Protein AF-A0A536VQ81-F1 (afdb_monomer_lite)

Radius of gyration: 13.06 Å; chains: 1; bounding box: 32×21×27 Å

pLDDT: mean 95.03, std 6.06, range [64.75, 98.75]

Secondary structure (DSSP, 8-state):
----------SSHHHHHHHHHSHHHHHHHHHTGGG-S---------S--

Sequence (49 aa):
PTRVMLYEVYLDDKAFEAHQQTAHFKKYLAEAVPLLASRERHVWTRAAP

Foldseek 3Di:
DQDDDDDDDDPDVVRVVVVCPDPVNVVCVVPPVVVDPDDDDDDDDDPDD

Structure (mmCIF, N/CA/C/O backbone):
data_AF-A0A536VQ81-F1
#
_entry.id   AF-A0A536VQ81-F1
#
loop_
_atom_site.group_PDB
_atom_site.id
_atom_site.type_symbol
_atom_site.label_atom_id
_atom_site.label_alt_id
_atom_site.label_comp_id
_atom_site.label_asym_id
_atom_site.label_entity_id
_atom_site.label_seq_id
_atom_site.pdbx_PDB_ins_code
_atom_site.Cartn_x
_atom_site.Cartn_y
_atom_site.Cartn_z
_atom_site.occupancy
_atom_site.B_iso_or_equiv
_atom_site.auth_seq_id
_atom_site.auth_comp_id
_atom_site.auth_asym_id
_atom_site.auth_atom_id
_atom_site.pdbx_PDB_model_num
ATOM 1 N N . PRO A 1 1 ? -10.091 -14.384 16.128 1.00 82.19 1 PRO A N 1
ATOM 2 C CA . PRO A 1 1 ? -8.879 -13.992 15.365 1.00 82.19 1 PRO A CA 1
ATOM 3 C C . PRO A 1 1 ? -9.097 -12.674 14.598 1.00 82.19 1 PRO A C 1
ATOM 5 O O . PRO A 1 1 ? -10.071 -12.564 13.866 1.00 82.19 1 PRO A O 1
ATOM 8 N N . THR A 1 2 ? -8.233 -11.673 14.817 1.00 95.06 2 THR A N 1
ATOM 9 C CA . THR A 1 2 ? -8.373 -10.284 14.309 1.00 95.06 2 THR A CA 1
ATOM 10 C C . THR A 1 2 ? -7.139 -9.796 13.534 1.00 95.06 2 THR A C 1
ATOM 12 O O . THR A 1 2 ? -6.904 -8.598 13.412 1.00 95.06 2 THR A O 1
ATOM 15 N N . ARG A 1 3 ? -6.313 -10.721 13.028 1.00 95.81 3 ARG A N 1
ATOM 16 C CA . ARG A 1 3 ? -5.110 -10.418 12.237 1.00 95.81 3 ARG A CA 1
ATOM 17 C C . ARG A 1 3 ? -5.265 -10.968 10.826 1.00 95.81 3 ARG A C 1
ATOM 19 O O . ARG A 1 3 ? -5.731 -12.093 10.661 1.00 95.81 3 ARG A O 1
ATOM 26 N N . VAL A 1 4 ? -4.843 -10.182 9.841 1.00 94.75 4 VAL A N 1
ATOM 27 C CA . VAL A 1 4 ? -4.889 -10.513 8.412 1.00 94.75 4 VAL A CA 1
ATOM 28 C C . VAL A 1 4 ? -3.520 -10.209 7.805 1.00 94.75 4 VAL A C 1
ATOM 30 O O . VAL A 1 4 ? -2.888 -9.229 8.195 1.00 94.75 4 VAL A O 1
ATOM 33 N N . MET A 1 5 ? -3.067 -11.045 6.870 1.00 95.62 5 MET A N 1
ATOM 34 C CA . MET A 1 5 ? -1.840 -10.835 6.099 1.00 95.62 5 MET A CA 1
ATOM 35 C C . MET A 1 5 ? -2.185 -10.779 4.611 1.00 95.62 5 MET A C 1
ATOM 37 O O . MET A 1 5 ? -2.835 -11.690 4.101 1.00 95.62 5 MET A O 1
ATOM 41 N N . LEU A 1 6 ? -1.730 -9.727 3.930 1.00 95.56 6 LEU A N 1
ATOM 42 C CA . LEU A 1 6 ? -1.756 -9.625 2.473 1.00 95.56 6 LEU A CA 1
ATOM 43 C C . LEU A 1 6 ? -0.336 -9.850 1.958 1.00 95.56 6 LEU A C 1
ATOM 45 O O . LEU A 1 6 ? 0.583 -9.128 2.340 1.00 95.56 6 LEU A O 1
ATOM 49 N N . TYR A 1 7 ? -0.167 -10.863 1.113 1.00 96.56 7 TYR A N 1
ATOM 50 C CA . TYR A 1 7 ? 1.086 -11.126 0.417 1.00 96.56 7 TYR A CA 1
ATOM 51 C C . TYR A 1 7 ? 0.896 -10.809 -1.061 1.00 96.56 7 TYR A C 1
ATOM 53 O O . TYR A 1 7 ? 0.085 -11.439 -1.738 1.00 96.56 7 TYR A O 1
ATOM 61 N N . GLU A 1 8 ? 1.629 -9.812 -1.542 1.00 96.62 8 GLU A N 1
ATOM 62 C CA . GLU A 1 8 ? 1.471 -9.264 -2.883 1.00 96.62 8 GLU A CA 1
ATOM 63 C C . GLU A 1 8 ? 2.826 -9.262 -3.593 1.00 96.62 8 GLU A C 1
ATOM 65 O O . GLU A 1 8 ? 3.854 -8.932 -3.001 1.00 96.62 8 GLU A O 1
ATOM 70 N N . VAL A 1 9 ? 2.824 -9.640 -4.870 1.00 96.50 9 VAL A N 1
ATOM 71 C CA . VAL A 1 9 ? 4.010 -9.634 -5.727 1.00 96.50 9 VAL A CA 1
ATOM 72 C C . VAL A 1 9 ? 3.666 -8.841 -6.975 1.00 96.50 9 VAL A C 1
ATOM 74 O O . VAL A 1 9 ? 2.743 -9.197 -7.706 1.00 96.50 9 VAL A O 1
ATOM 77 N N . TYR A 1 10 ? 4.427 -7.781 -7.215 1.00 96.75 10 TYR A N 1
ATOM 78 C CA . TYR A 1 10 ? 4.301 -6.930 -8.391 1.00 96.75 10 TYR A CA 1
ATOM 79 C C . TYR A 1 10 ? 5.523 -7.113 -9.289 1.00 96.75 10 TYR A C 1
ATOM 81 O O . TYR A 1 10 ? 6.594 -7.492 -8.815 1.00 96.75 10 TYR A O 1
ATOM 89 N N . LEU A 1 11 ? 5.347 -6.871 -10.591 1.00 96.31 11 LEU A N 1
ATOM 90 C CA . LEU A 1 11 ? 6.447 -6.922 -11.556 1.00 96.31 11 LEU A CA 1
ATOM 91 C C . LEU A 1 11 ? 7.512 -5.865 -11.234 1.00 96.31 11 LEU A C 1
ATOM 93 O O . LEU A 1 11 ? 8.704 -6.151 -11.281 1.00 96.31 11 LEU A O 1
ATOM 97 N N . ASP A 1 12 ? 7.055 -4.660 -10.908 1.00 95.62 12 ASP A N 1
ATOM 98 C CA . ASP A 1 12 ? 7.860 -3.503 -10.553 1.00 95.62 12 ASP A CA 1
ATOM 99 C C . ASP A 1 12 ? 7.025 -2.503 -9.730 1.00 95.62 12 ASP A C 1
ATOM 101 O O . ASP A 1 12 ? 5.835 -2.716 -9.457 1.00 95.62 12 ASP A O 1
ATOM 105 N N . ASP A 1 13 ? 7.651 -1.390 -9.351 1.00 95.50 13 ASP A N 1
ATOM 106 C CA . ASP A 1 13 ? 6.998 -0.324 -8.591 1.00 95.50 13 ASP A CA 1
ATOM 107 C C . ASP A 1 13 ? 5.860 0.342 -9.383 1.00 95.50 13 ASP A C 1
ATOM 109 O O . ASP A 1 13 ? 4.832 0.693 -8.803 1.00 95.50 13 ASP A O 1
ATOM 113 N N . LYS A 1 14 ? 5.977 0.448 -10.716 1.00 97.94 14 LYS A N 1
ATOM 114 C CA . LYS A 1 14 ? 4.937 1.053 -11.568 1.00 97.94 14 LYS A CA 1
ATOM 115 C C . LYS A 1 14 ? 3.663 0.217 -11.590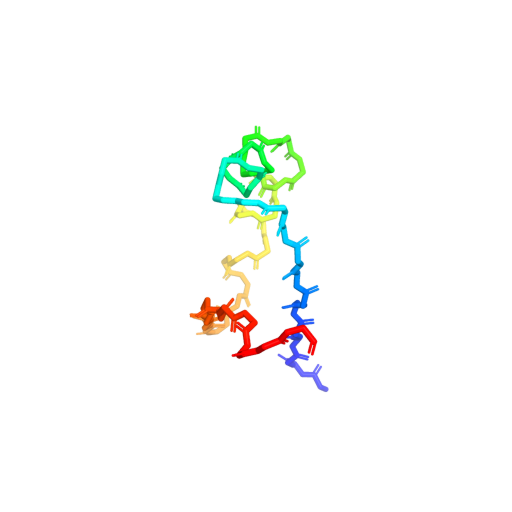 1.00 97.94 14 LYS A C 1
ATOM 117 O O . LYS A 1 14 ? 2.565 0.770 -11.598 1.00 97.94 14 LYS A O 1
ATOM 122 N N . ALA A 1 15 ? 3.784 -1.109 -11.583 1.00 98.31 15 ALA A N 1
ATOM 123 C CA . ALA A 1 15 ? 2.645 -2.009 -11.474 1.00 98.31 15 ALA A CA 1
ATOM 124 C C . ALA A 1 15 ? 1.924 -1.828 -10.130 1.00 98.31 15 ALA A C 1
ATOM 126 O O . ALA A 1 15 ? 0.690 -1.811 -10.092 1.00 98.31 15 ALA A O 1
ATOM 127 N N . PHE A 1 16 ? 2.674 -1.629 -9.041 1.00 97.19 16 PHE A N 1
ATOM 128 C CA . PHE A 1 16 ? 2.083 -1.318 -7.743 1.00 97.19 16 PHE A CA 1
ATOM 129 C C . PHE A 1 16 ? 1.400 0.057 -7.744 1.00 97.19 16 PHE A C 1
ATOM 131 O O . PHE A 1 16 ? 0.256 0.170 -7.307 1.00 97.19 16 PHE A O 1
ATOM 138 N N . GLU A 1 17 ? 2.038 1.093 -8.291 1.00 98.19 17 GLU A N 1
ATOM 139 C CA . GLU A 1 17 ? 1.432 2.423 -8.445 1.00 98.19 17 GLU A CA 1
ATOM 140 C C . GLU A 1 17 ? 0.132 2.371 -9.258 1.00 98.19 17 GLU A C 1
ATOM 142 O O . GLU A 1 17 ? -0.881 2.942 -8.847 1.00 98.19 17 GLU A O 1
ATOM 147 N N . ALA A 1 18 ? 0.125 1.640 -10.377 1.00 98.62 18 ALA A N 1
ATOM 148 C CA . ALA A 1 18 ? -1.060 1.450 -11.207 1.00 98.62 18 ALA A CA 1
ATOM 149 C C . ALA A 1 18 ? -2.178 0.719 -10.449 1.00 98.62 18 ALA A C 1
ATOM 151 O O . ALA A 1 18 ? -3.338 1.135 -10.513 1.00 98.62 18 ALA A O 1
ATOM 152 N N . HIS A 1 19 ? -1.840 -0.322 -9.677 1.00 98.38 19 HIS A N 1
ATOM 153 C CA . HIS A 1 19 ? -2.797 -1.013 -8.814 1.00 98.38 19 HIS A CA 1
ATOM 154 C C . HIS A 1 19 ? -3.455 -0.051 -7.810 1.00 98.38 19 HIS A C 1
ATOM 156 O O . HIS A 1 19 ? -4.681 -0.072 -7.657 1.00 98.38 19 HIS A O 1
ATOM 162 N N . GLN A 1 20 ? -2.681 0.865 -7.212 1.00 98.19 20 GLN A N 1
ATOM 163 C CA . GLN A 1 20 ? -3.214 1.857 -6.270 1.00 98.19 20 GLN A CA 1
ATOM 164 C C . GLN 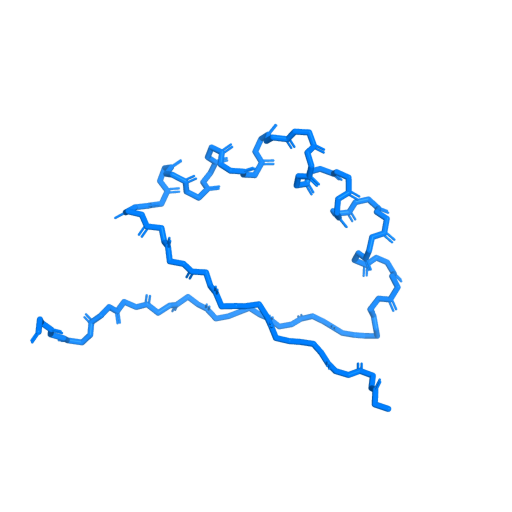A 1 20 ? -4.254 2.803 -6.893 1.00 98.19 20 GLN A C 1
ATOM 166 O O . GLN A 1 20 ? -5.111 3.343 -6.188 1.00 98.19 20 GLN A O 1
ATOM 171 N N . GLN A 1 21 ? -4.215 3.007 -8.214 1.00 98.69 21 GLN A N 1
ATOM 172 C CA . GLN A 1 21 ? -5.156 3.893 -8.905 1.00 98.69 21 GLN A CA 1
ATOM 173 C C . GLN A 1 21 ? -6.517 3.256 -9.200 1.00 98.69 21 GLN A C 1
ATOM 175 O O . GLN A 1 21 ? -7.469 3.979 -9.522 1.00 98.69 21 GLN A O 1
ATOM 180 N N . THR A 1 22 ? -6.636 1.935 -9.067 1.00 98.75 22 THR A N 1
ATOM 181 C CA . THR A 1 22 ? -7.872 1.198 -9.345 1.00 98.75 22 THR A CA 1
ATOM 182 C C . THR A 1 22 ? -9.001 1.552 -8.369 1.00 98.75 22 THR A C 1
ATOM 184 O O . THR A 1 22 ? -8.779 1.926 -7.215 1.00 98.75 22 THR A O 1
ATOM 187 N N . ALA A 1 23 ? -10.253 1.401 -8.815 1.00 98.75 23 ALA A N 1
ATOM 188 C CA . ALA A 1 23 ? -11.424 1.687 -7.982 1.00 98.75 23 ALA A CA 1
ATOM 189 C C . ALA A 1 23 ? -11.490 0.805 -6.720 1.00 98.75 23 ALA A C 1
ATOM 191 O O . ALA A 1 23 ? -11.856 1.283 -5.647 1.00 98.75 23 ALA A O 1
ATOM 192 N N . HIS A 1 24 ? -11.102 -0.468 -6.825 1.00 98.12 24 HIS A N 1
ATOM 193 C CA . HIS A 1 24 ? -11.144 -1.399 -5.698 1.00 98.12 24 HIS A CA 1
ATOM 194 C C . HIS A 1 24 ? -10.085 -1.080 -4.636 1.00 98.12 24 HIS A C 1
ATOM 196 O O . HIS A 1 24 ? -10.400 -1.131 -3.449 1.00 98.12 24 HIS A O 1
ATOM 202 N N . PHE A 1 25 ? -8.870 -0.680 -5.028 1.00 98.19 25 PHE A N 1
ATOM 203 C CA . PHE A 1 25 ? -7.850 -0.277 -4.059 1.00 98.19 25 PHE A CA 1
ATOM 204 C C . PHE A 1 25 ? -8.264 0.986 -3.294 1.00 98.19 25 PHE A C 1
ATOM 206 O O . PHE A 1 25 ? -8.153 1.044 -2.069 1.00 98.19 25 PHE A O 1
ATOM 213 N N . LYS A 1 26 ? -8.829 1.975 -3.999 1.00 98.62 26 LYS A N 1
ATOM 214 C CA . LYS A 1 26 ? -9.364 3.199 -3.377 1.00 98.62 26 LYS A CA 1
ATOM 215 C C . LYS A 1 26 ? -10.490 2.893 -2.389 1.00 98.62 26 LYS A C 1
ATOM 217 O O . LYS A 1 26 ? -10.496 3.445 -1.291 1.00 98.62 26 LYS A O 1
ATOM 222 N N . LYS A 1 27 ? -11.391 1.967 -2.736 1.00 98.56 27 LYS A N 1
ATOM 223 C CA . LYS A 1 27 ? -12.440 1.486 -1.826 1.00 98.56 27 LYS A CA 1
ATOM 224 C C . LYS A 1 27 ? -11.854 0.814 -0.579 1.00 98.56 27 LYS A C 1
ATOM 226 O O . LYS A 1 27 ? -12.257 1.144 0.531 1.00 98.56 27 LYS A O 1
ATOM 231 N N . TYR A 1 28 ? -10.868 -0.071 -0.743 1.00 97.06 28 TYR A N 1
ATOM 232 C CA . TYR A 1 28 ? -10.167 -0.709 0.378 1.00 97.06 28 TYR A CA 1
ATOM 233 C C . TYR A 1 28 ? -9.536 0.321 1.330 1.00 97.06 28 TYR A C 1
ATOM 235 O O . TYR A 1 28 ? -9.708 0.218 2.545 1.00 97.06 28 TYR A O 1
ATOM 243 N N . LEU A 1 29 ? -8.857 1.341 0.793 1.00 97.44 29 LEU A N 1
ATOM 244 C CA . LEU A 1 29 ? -8.289 2.415 1.610 1.00 97.44 29 LEU A CA 1
ATOM 245 C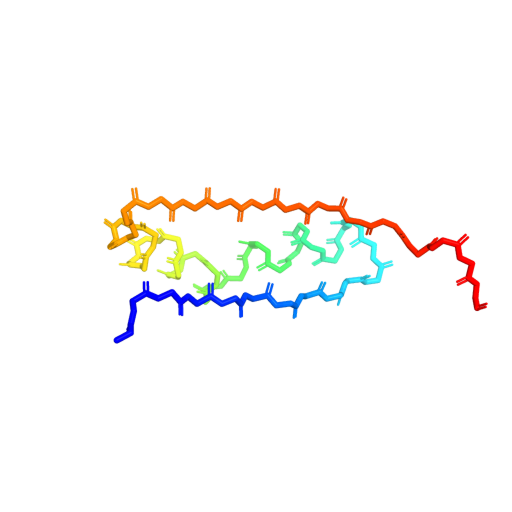 C . LEU A 1 29 ? -9.356 3.189 2.392 1.00 97.44 29 LEU A C 1
ATOM 247 O O . LEU A 1 29 ? -9.134 3.502 3.557 1.00 97.44 29 LEU A O 1
ATOM 251 N N . ALA A 1 30 ? -10.488 3.500 1.759 1.00 98.38 30 ALA A N 1
ATOM 252 C CA . ALA A 1 30 ? -11.547 4.292 2.374 1.00 98.38 30 ALA A CA 1
ATOM 253 C C . ALA A 1 30 ? -12.331 3.517 3.445 1.00 98.38 30 ALA A C 1
ATOM 255 O O . ALA A 1 30 ? -12.712 4.094 4.458 1.00 98.38 30 ALA A O 1
ATOM 256 N N . GLU A 1 31 ? -12.580 2.226 3.223 1.00 98.31 31 GLU A N 1
ATOM 257 C CA . GLU A 1 31 ? -13.518 1.456 4.047 1.00 98.31 31 GLU A CA 1
ATOM 258 C C . GLU A 1 31 ? -12.825 0.506 5.024 1.00 98.31 31 GLU A C 1
ATOM 260 O O . GLU A 1 31 ? -13.264 0.375 6.163 1.00 98.31 31 GLU A O 1
ATOM 265 N N . ALA A 1 32 ? -11.746 -0.163 4.611 1.00 96.25 32 ALA A N 1
ATOM 266 C CA . ALA A 1 32 ? -11.142 -1.222 5.415 1.00 96.25 32 ALA A CA 1
ATOM 267 C C . ALA A 1 32 ? -10.021 -0.712 6.325 1.00 96.25 32 ALA A C 1
ATOM 269 O O . ALA A 1 32 ? -9.934 -1.132 7.476 1.00 96.25 32 ALA A O 1
ATOM 270 N N . VAL A 1 33 ? -9.170 0.202 5.841 1.00 96.44 33 VAL A N 1
ATOM 271 C CA . VAL A 1 33 ? -8.037 0.719 6.632 1.00 96.44 33 VAL A CA 1
ATOM 272 C C . VAL A 1 33 ? -8.480 1.396 7.940 1.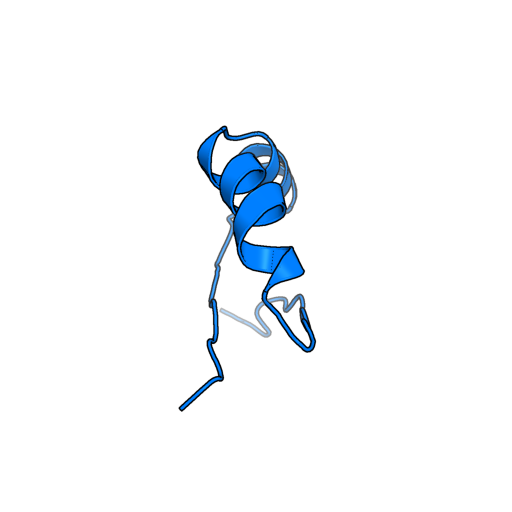00 96.44 33 VAL A C 1
ATOM 274 O O . VAL A 1 33 ? -7.837 1.123 8.953 1.00 96.44 33 VAL A O 1
ATOM 277 N N . PRO A 1 34 ? -9.574 2.188 7.995 1.00 97.50 34 PRO A N 1
ATOM 278 C CA . PRO A 1 34 ? -10.051 2.772 9.254 1.00 97.50 34 PRO A CA 1
ATOM 279 C C . PRO A 1 34 ? -10.499 1.752 10.311 1.00 97.50 34 PRO A C 1
ATOM 281 O O . PRO A 1 34 ? -10.577 2.091 11.488 1.00 97.50 34 PRO A O 1
ATOM 284 N N . LEU A 1 35 ? -10.798 0.511 9.914 1.00 96.50 35 LEU A N 1
ATOM 285 C CA . LEU A 1 35 ? -11.200 -0.558 10.835 1.00 96.50 35 LEU A CA 1
ATOM 286 C C . LEU A 1 35 ? -9.998 -1.228 11.517 1.00 96.50 35 LEU A C 1
ATOM 288 O O . LEU A 1 35 ? -10.173 -2.004 12.457 1.00 96.50 35 LEU A O 1
ATOM 292 N N . LEU A 1 36 ? -8.778 -0.977 11.032 1.00 96.56 36 LEU A N 1
ATOM 293 C CA . LEU A 1 36 ? -7.569 -1.614 11.538 1.00 96.56 36 LEU A CA 1
ATOM 294 C C . LEU A 1 36 ? -7.043 -0.875 12.771 1.00 96.56 36 LEU A C 1
ATOM 296 O O . LEU A 1 36 ? -6.748 0.314 12.716 1.00 96.56 36 LEU A O 1
ATOM 300 N N . ALA A 1 37 ? -6.830 -1.610 13.866 1.00 97.62 37 ALA A N 1
ATOM 301 C CA . ALA A 1 37 ? -6.145 -1.075 15.046 1.00 97.62 37 ALA A CA 1
ATOM 302 C C . ALA A 1 37 ? -4.691 -0.662 14.737 1.00 97.62 37 ALA A C 1
ATOM 304 O O . ALA A 1 37 ? -4.165 0.277 15.327 1.00 97.62 37 ALA A O 1
ATOM 305 N N . SER A 1 38 ? -4.040 -1.364 13.808 1.00 96.75 38 SER A N 1
ATOM 306 C CA . SER A 1 38 ? -2.738 -1.005 13.250 1.00 96.75 38 SER A CA 1
ATOM 307 C C . SER A 1 38 ? -2.555 -1.634 11.868 1.00 96.75 38 SER A C 1
ATOM 309 O O . SER A 1 38 ? -3.221 -2.612 11.516 1.00 96.75 38 SER A O 1
ATOM 311 N N . ARG A 1 39 ? -1.639 -1.072 11.073 1.00 95.31 39 ARG A N 1
ATOM 312 C CA . ARG A 1 39 ? -1.241 -1.607 9.769 1.00 95.31 39 ARG A CA 1
ATOM 313 C C . ARG A 1 39 ? 0.266 -1.478 9.607 1.00 95.31 39 ARG A C 1
ATOM 315 O O . ARG A 1 39 ? 0.805 -0.383 9.723 1.00 95.31 39 ARG A O 1
ATOM 322 N N . GLU A 1 40 ? 0.915 -2.584 9.274 1.00 96.19 40 GLU A N 1
ATOM 323 C CA . GLU A 1 40 ? 2.335 -2.640 8.941 1.00 96.19 40 GLU A CA 1
ATOM 324 C C . GLU A 1 40 ? 2.498 -3.066 7.480 1.00 96.19 40 GLU A C 1
ATOM 326 O O . GLU A 1 40 ? 1.678 -3.813 6.938 1.00 96.19 40 GLU A O 1
ATOM 331 N N . ARG A 1 41 ? 3.533 -2.547 6.818 1.00 95.12 41 ARG A N 1
ATOM 332 C CA . ARG A 1 41 ? 3.883 -2.915 5.446 1.00 95.12 41 ARG A CA 1
ATOM 333 C C . ARG A 1 41 ? 5.391 -3.061 5.346 1.00 95.12 41 ARG A C 1
ATOM 335 O O . ARG A 1 41 ? 6.112 -2.114 5.648 1.00 95.12 41 ARG A O 1
ATOM 342 N N . HIS A 1 42 ? 5.839 -4.195 4.821 1.00 96.06 42 HIS A N 1
ATOM 343 C CA . HIS A 1 42 ? 7.225 -4.392 4.417 1.00 96.06 42 HIS A CA 1
ATOM 344 C C . HIS A 1 42 ? 7.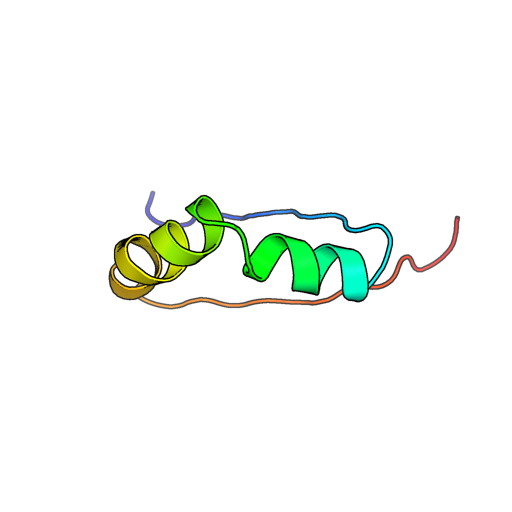309 -4.554 2.906 1.00 96.06 42 HIS A C 1
ATOM 346 O O . HIS A 1 42 ? 6.472 -5.219 2.300 1.00 96.06 42 HIS A O 1
ATOM 352 N N . VAL A 1 43 ? 8.325 -3.935 2.312 1.00 95.00 43 VAL A N 1
ATOM 353 C CA . VAL A 1 43 ? 8.679 -4.127 0.907 1.00 95.00 43 VAL A CA 1
ATOM 354 C C . VAL A 1 43 ? 9.943 -4.965 0.885 1.00 95.00 43 VAL A C 1
ATOM 356 O O . VAL A 1 43 ? 10.931 -4.607 1.527 1.00 95.00 43 VAL A O 1
ATOM 359 N N . TRP A 1 44 ? 9.894 -6.087 0.179 1.00 94.06 44 TRP A N 1
ATOM 360 C CA . TRP A 1 44 ? 11.012 -7.011 0.053 1.00 94.06 44 TRP A CA 1
ATOM 361 C C . TRP A 1 44 ? 11.400 -7.153 -1.411 1.00 94.06 44 TRP A C 1
ATOM 363 O O . TRP A 1 44 ? 10.543 -7.215 -2.290 1.00 94.06 44 TRP A O 1
ATOM 373 N N . THR A 1 45 ? 12.699 -7.251 -1.659 1.00 91.25 45 THR A N 1
ATOM 374 C CA . THR A 1 45 ? 13.253 -7.674 -2.943 1.00 91.25 45 THR A CA 1
ATOM 375 C C . THR A 1 45 ? 13.631 -9.150 -2.856 1.00 91.25 45 THR A C 1
ATOM 377 O O . THR A 1 45 ? 13.979 -9.656 -1.786 1.00 91.25 45 THR A O 1
ATOM 380 N N . ARG A 1 46 ? 13.535 -9.883 -3.972 1.00 88.19 46 ARG A N 1
ATOM 381 C CA . ARG A 1 46 ? 14.002 -11.279 -4.004 1.00 88.19 46 ARG A CA 1
ATOM 382 C C . ARG A 1 46 ? 15.511 -11.306 -3.766 1.00 88.19 46 ARG A C 1
ATOM 384 O O . ARG A 1 46 ? 16.241 -10.565 -4.417 1.00 88.19 46 ARG A O 1
ATOM 391 N N . ALA A 1 47 ? 15.960 -12.169 -2.857 1.00 85.56 47 ALA A N 1
ATOM 392 C CA . ALA A 1 47 ? 17.372 -12.281 -2.488 1.00 85.56 47 ALA A CA 1
ATOM 393 C C . ALA A 1 47 ? 18.243 -12.889 -3.608 1.00 85.56 47 ALA A C 1
ATOM 395 O O . ALA A 1 47 ? 19.393 -12.495 -3.767 1.00 85.56 47 ALA A O 1
ATOM 396 N N . ALA A 1 48 ? 17.696 -13.823 -4.388 1.00 76.62 48 ALA A N 1
ATOM 397 C CA . ALA A 1 48 ? 18.269 -14.411 -5.601 1.00 76.62 48 ALA A CA 1
ATOM 398 C C . ALA A 1 48 ? 17.148 -15.176 -6.350 1.00 76.62 48 ALA A C 1
ATOM 400 O O . ALA A 1 48 ? 16.098 -15.411 -5.736 1.00 76.62 48 ALA A O 1
ATOM 401 N N . PRO A 1 49 ? 17.316 -15.524 -7.641 1.00 64.75 49 PRO A N 1
ATOM 402 C CA . PRO A 1 49 ? 16.414 -16.435 -8.352 1.00 64.75 49 PRO A CA 1
ATOM 403 C C . PRO A 1 49 ? 16.358 -17.830 -7.723 1.00 64.75 49 PRO A C 1
ATOM 40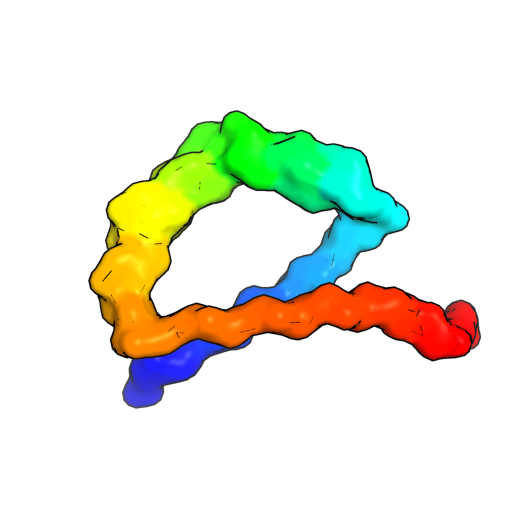5 O O . PRO A 1 49 ? 17.419 -18.307 -7.258 1.00 64.75 49 PRO A O 1
#